Protein AF-A0A935Q2L7-F1 (afdb_monomer_lite)

Secondary structure (DSSP, 8-state):
-PBPGGGS-HHHHHHHHHHHHHHHHHHT-S-HHHHHHHHT--HHHHHHHHHHHTTPPPBPPP------

Radius of gyration: 11.72 Å; chains: 1; bounding box: 31×33×30 Å

Structure (mmCIF, N/CA/C/O backbone):
data_AF-A0A935Q2L7-F1
#
_entry.id   AF-A0A935Q2L7-F1
#
loop_
_atom_site.group_PDB
_atom_site.id
_atom_site.type_symbol
_atom_site.label_atom_id
_atom_site.label_alt_id
_atom_site.label_comp_id
_atom_site.label_asym_id
_atom_site.label_entity_id
_atom_site.label_seq_id
_atom_site.pdbx_PDB_ins_code
_atom_site.Cartn_x
_atom_site.Cartn_y
_atom_site.Cartn_z
_atom_site.occupancy
_atom_site.B_iso_or_equiv
_atom_site.auth_seq_id
_atom_site.auth_comp_id
_atom_site.auth_asym_id
_atom_site.auth_atom_id
_atom_site.pdbx_PDB_model_num
ATOM 1 N N . MET A 1 1 ? 18.644 -2.150 0.484 1.00 55.62 1 MET A N 1
ATOM 2 C CA . MET A 1 1 ? 17.991 -0.829 0.455 1.0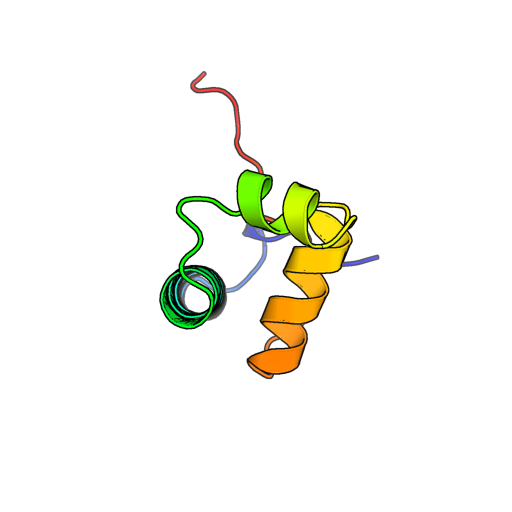0 55.62 1 MET A CA 1
ATOM 3 C C . MET A 1 1 ? 16.811 -0.968 -0.486 1.00 55.62 1 MET A C 1
ATOM 5 O O . MET A 1 1 ? 17.069 -1.388 -1.613 1.00 55.62 1 MET A O 1
ATOM 9 N N . PRO A 1 2 ? 15.565 -0.769 -0.028 1.00 63.97 2 PRO A N 1
ATOM 10 C CA . PRO A 1 2 ? 14.411 -0.749 -0.925 1.00 63.97 2 PRO A CA 1
ATOM 11 C C . PRO A 1 2 ? 14.633 0.282 -2.042 1.00 63.97 2 PRO A C 1
ATOM 13 O O . PRO A 1 2 ? 15.337 1.276 -1.858 1.00 63.97 2 PRO A O 1
ATOM 16 N N . THR A 1 3 ? 14.122 -0.008 -3.237 1.00 83.00 3 THR A N 1
ATOM 17 C CA . THR A 1 3 ? 14.156 0.928 -4.369 1.00 83.00 3 THR A CA 1
ATOM 18 C C . THR A 1 3 ? 13.137 2.036 -4.116 1.00 83.00 3 THR A C 1
ATOM 20 O O . THR A 1 3 ? 12.095 1.771 -3.521 1.00 83.00 3 THR A O 1
ATOM 23 N N . ARG A 1 4 ? 13.394 3.271 -4.554 1.00 87.69 4 ARG A N 1
ATOM 24 C CA . ARG A 1 4 ? 12.400 4.339 -4.404 1.00 87.69 4 ARG A CA 1
ATOM 25 C C . ARG A 1 4 ? 11.205 4.059 -5.305 1.00 87.69 4 ARG A C 1
ATOM 27 O O . ARG A 1 4 ? 11.381 3.565 -6.420 1.00 87.69 4 ARG A O 1
ATOM 34 N N . PHE A 1 5 ? 10.006 4.430 -4.862 1.00 87.00 5 PHE A N 1
ATOM 35 C CA . PHE A 1 5 ? 8.806 4.315 -5.686 1.00 87.00 5 PHE A CA 1
ATOM 36 C C . PHE A 1 5 ? 8.991 4.974 -7.057 1.00 87.00 5 PHE A C 1
ATOM 38 O O . PHE A 1 5 ? 8.622 4.398 -8.076 1.00 87.00 5 PHE A O 1
ATOM 45 N N . GLU A 1 6 ? 9.598 6.164 -7.096 1.00 87.75 6 GLU A N 1
ATOM 46 C CA . GLU A 1 6 ? 9.729 6.978 -8.308 1.00 87.75 6 GLU A CA 1
ATOM 47 C C . GLU A 1 6 ? 10.665 6.364 -9.358 1.00 87.75 6 GLU A C 1
ATOM 49 O O . GLU A 1 6 ? 10.500 6.634 -10.551 1.00 87.75 6 GLU A O 1
ATOM 54 N N . ASP A 1 7 ? 11.590 5.504 -8.927 1.00 89.50 7 ASP A N 1
ATOM 55 C CA . ASP A 1 7 ? 12.548 4.818 -9.798 1.00 89.50 7 ASP A CA 1
ATOM 56 C C . ASP A 1 7 ? 11.924 3.596 -10.495 1.00 89.50 7 ASP A C 1
ATOM 58 O O . ASP A 1 7 ? 12.499 3.041 -11.436 1.00 89.50 7 ASP A O 1
ATOM 62 N N . LEU A 1 8 ? 10.736 3.160 -10.059 1.00 87.31 8 LEU A N 1
ATOM 63 C CA . LEU A 1 8 ? 10.057 2.019 -10.657 1.00 87.31 8 LEU A CA 1
ATOM 64 C C . LEU A 1 8 ? 9.520 2.341 -12.065 1.00 87.31 8 LEU A C 1
ATOM 66 O O . LEU A 1 8 ? 9.031 3.452 -12.333 1.00 87.31 8 LEU A O 1
ATOM 70 N N . PRO A 1 9 ? 9.500 1.338 -12.969 1.00 92.88 9 PRO A N 1
ATOM 71 C CA . PRO A 1 9 ? 8.820 1.457 -14.251 1.00 92.88 9 PRO A CA 1
ATOM 72 C C . PRO A 1 9 ? 7.378 1.932 -14.064 1.00 92.88 9 PRO A C 1
ATOM 74 O O . PRO A 1 9 ? 6.685 1.511 -13.139 1.00 92.88 9 PRO A O 1
ATOM 77 N N . ARG A 1 10 ? 6.894 2.784 -14.976 1.00 91.19 10 ARG A N 1
ATOM 78 C CA . ARG A 1 10 ? 5.555 3.393 -14.883 1.00 91.19 10 ARG A CA 1
ATOM 79 C C . ARG A 1 10 ? 4.441 2.371 -14.626 1.00 91.19 10 ARG A C 1
ATOM 81 O O . ARG A 1 10 ? 3.573 2.621 -13.800 1.00 91.19 10 ARG A O 1
ATOM 88 N N . ASN A 1 11 ? 4.479 1.229 -15.312 1.00 94.00 11 ASN A N 1
ATOM 89 C CA . ASN A 1 11 ? 3.473 0.180 -15.136 1.00 94.00 11 ASN A CA 1
ATOM 90 C C . ASN A 1 11 ? 3.524 -0.417 -13.722 1.00 94.00 11 ASN A C 1
ATOM 92 O O . ASN A 1 11 ? 2.486 -0.564 -13.093 1.00 94.00 11 ASN A O 1
ATOM 96 N N . THR A 1 12 ? 4.724 -0.666 -13.191 1.00 93.06 12 THR A N 1
ATOM 97 C CA . THR A 1 12 ? 4.917 -1.163 -11.822 1.00 93.06 12 THR A CA 1
ATOM 98 C C . THR A 1 12 ? 4.419 -0.159 -10.782 1.00 93.06 12 THR A C 1
ATOM 100 O O . THR A 1 12 ? 3.786 -0.563 -9.811 1.00 93.06 12 THR A O 1
ATOM 103 N N . ARG A 1 13 ? 4.633 1.147 -11.001 1.00 93.56 13 ARG A N 1
ATOM 104 C CA . ARG A 1 13 ? 4.065 2.200 -10.142 1.00 93.56 13 ARG A CA 1
ATOM 105 C C . ARG A 1 13 ? 2.540 2.183 -10.144 1.00 93.56 13 ARG A C 1
ATOM 107 O O . ARG A 1 13 ? 1.942 2.162 -9.075 1.00 93.56 13 ARG A O 1
ATOM 114 N N . HIS A 1 14 ? 1.919 2.114 -11.324 1.00 93.50 14 HIS A N 1
ATOM 115 C CA . HIS A 1 14 ? 0.460 2.010 -11.427 1.00 93.50 14 HIS A CA 1
ATOM 116 C C . HIS A 1 14 ? -0.081 0.741 -10.749 1.00 93.50 14 HIS A C 1
ATOM 118 O O . HIS A 1 14 ? -1.140 0.776 -10.124 1.00 93.50 14 HIS A O 1
ATOM 124 N N . ASP A 1 15 ? 0.623 -0.389 -10.861 1.00 96.00 15 ASP A N 1
ATOM 125 C CA . ASP A 1 15 ? 0.224 -1.625 -10.188 1.00 96.00 15 ASP A CA 1
ATOM 126 C C . ASP A 1 15 ? 0.326 -1.511 -8.662 1.00 96.00 15 ASP A C 1
ATOM 128 O O . ASP A 1 15 ? -0.578 -1.967 -7.961 1.00 96.00 15 ASP A O 1
ATOM 132 N N . ALA A 1 16 ? 1.363 -0.848 -8.148 1.00 94.50 16 ALA A N 1
ATOM 133 C CA . ALA A 1 16 ? 1.518 -0.557 -6.725 1.00 94.50 16 ALA A CA 1
ATOM 134 C C . ALA A 1 16 ? 0.426 0.395 -6.198 1.00 94.50 16 ALA A C 1
ATOM 136 O O . ALA A 1 16 ? -0.203 0.104 -5.179 1.00 94.50 16 ALA A O 1
ATOM 137 N N . GLU A 1 17 ? 0.118 1.477 -6.919 1.00 94.50 17 GLU A N 1
ATOM 138 C CA . GLU A 1 17 ? -1.001 2.383 -6.602 1.00 94.50 17 GLU A CA 1
ATOM 139 C C . GLU A 1 17 ? -2.337 1.632 -6.587 1.00 94.50 17 GLU A C 1
ATOM 141 O O . GLU A 1 17 ? -3.141 1.769 -5.662 1.00 94.50 17 GLU A O 1
ATOM 146 N N . ARG A 1 18 ? -2.562 0.774 -7.587 1.00 96.38 18 ARG A N 1
ATOM 147 C CA . ARG A 1 18 ? -3.763 -0.058 -7.672 1.00 96.38 18 ARG A CA 1
ATOM 148 C C . ARG A 1 18 ? -3.855 -1.039 -6.505 1.00 96.38 18 ARG A C 1
ATOM 150 O O . ARG A 1 18 ? -4.947 -1.203 -5.961 1.00 96.38 18 ARG A O 1
ATOM 157 N N . ALA A 1 19 ? -2.747 -1.663 -6.106 1.00 97.12 19 ALA A N 1
ATOM 158 C CA . ALA A 1 19 ? -2.698 -2.559 -4.954 1.00 97.12 19 ALA A CA 1
ATOM 159 C C . ALA A 1 19 ? -3.056 -1.823 -3.654 1.00 97.12 19 ALA A C 1
ATOM 161 O O . ALA A 1 19 ? -3.874 -2.319 -2.876 1.00 97.12 19 ALA A O 1
ATOM 162 N N . ALA A 1 20 ? -2.530 -0.612 -3.453 1.00 95.75 20 ALA A N 1
ATOM 163 C CA . ALA A 1 20 ? -2.879 0.224 -2.308 1.00 95.75 20 ALA A CA 1
ATOM 164 C C . ALA A 1 20 ? -4.371 0.601 -2.299 1.00 95.75 20 ALA A C 1
ATOM 166 O O . ALA A 1 20 ? -5.048 0.400 -1.290 1.00 95.75 20 ALA A O 1
ATOM 167 N N . CYS A 1 21 ? -4.927 1.046 -3.429 1.00 96.19 21 CYS A N 1
ATOM 168 C CA . CYS A 1 21 ? -6.360 1.339 -3.547 1.00 96.19 21 CYS A CA 1
ATOM 169 C C . CYS A 1 21 ? -7.236 0.110 -3.252 1.00 96.19 21 CYS A C 1
ATOM 171 O O . CYS A 1 21 ? -8.232 0.205 -2.534 1.00 96.19 21 CYS A O 1
ATOM 173 N N . GLN A 1 22 ? -6.867 -1.063 -3.774 1.00 97.56 22 GLN A N 1
ATOM 174 C CA . GLN A 1 22 ? -7.589 -2.310 -3.507 1.00 97.56 22 GLN A CA 1
ATOM 175 C C . GLN A 1 22 ? -7.514 -2.715 -2.034 1.00 97.56 22 GLN A C 1
ATOM 177 O O . GLN A 1 22 ? -8.516 -3.161 -1.473 1.00 97.56 22 GLN A O 1
ATOM 182 N N . PHE A 1 23 ? -6.355 -2.538 -1.397 1.00 97.19 23 PHE A N 1
ATOM 183 C CA . PHE A 1 23 ? -6.188 -2.777 0.031 1.00 97.19 23 PHE A CA 1
ATOM 184 C C . PHE A 1 23 ? -7.129 -1.891 0.860 1.00 97.19 23 PHE A C 1
ATOM 186 O O . PHE A 1 23 ? -7.818 -2.413 1.740 1.00 97.19 23 PHE A O 1
ATOM 193 N N . LEU A 1 24 ? -7.212 -0.592 0.555 1.00 96.81 24 LEU A N 1
ATOM 194 C CA . LEU A 1 24 ? -8.116 0.336 1.243 1.00 96.81 24 LEU A CA 1
ATOM 195 C C . LEU A 1 24 ? -9.578 -0.100 1.097 1.00 96.81 24 LEU A C 1
ATO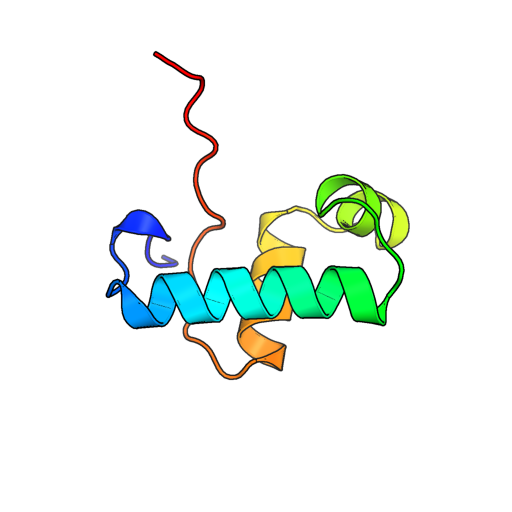M 197 O O . LEU A 1 24 ? -10.269 -0.292 2.096 1.00 96.81 24 LEU A O 1
ATOM 201 N N . LEU A 1 25 ? -10.023 -0.373 -0.134 1.00 97.25 25 LEU A N 1
ATOM 202 C CA . LEU A 1 25 ? -11.396 -0.806 -0.410 1.00 97.25 25 LEU A CA 1
ATOM 203 C C . LEU A 1 25 ? -11.752 -2.123 0.292 1.00 97.25 25 LEU A C 1
ATOM 205 O O . LEU A 1 25 ? -12.821 -2.231 0.893 1.00 97.25 25 LEU A O 1
ATOM 209 N N . ARG A 1 26 ? -10.859 -3.122 0.248 1.00 97.00 26 ARG A N 1
ATOM 210 C CA . ARG A 1 26 ? -11.085 -4.448 0.850 1.00 97.00 26 ARG A CA 1
ATOM 211 C C . ARG A 1 26 ? -11.238 -4.376 2.367 1.00 97.00 26 ARG A C 1
ATOM 213 O O . ARG A 1 26 ? -12.019 -5.136 2.932 1.00 97.00 26 ARG A O 1
ATOM 220 N N . ASN A 1 27 ? -10.493 -3.484 3.014 1.00 96.62 27 ASN A N 1
ATOM 221 C CA . ASN A 1 27 ? -10.490 -3.339 4.469 1.00 96.62 27 ASN A CA 1
ATOM 222 C C . ASN A 1 27 ? -11.360 -2.173 4.965 1.00 96.62 27 ASN A C 1
ATOM 224 O O . ASN A 1 27 ? -11.453 -1.965 6.167 1.00 96.62 27 ASN A O 1
ATOM 228 N N . ARG A 1 28 ? -12.037 -1.460 4.052 1.00 96.19 28 ARG A N 1
ATOM 229 C CA . ARG A 1 28 ? -12.913 -0.312 4.337 1.00 96.19 28 ARG A CA 1
ATOM 230 C C . ARG A 1 28 ? -12.201 0.875 5.001 1.00 96.19 28 ARG A C 1
ATOM 232 O O . ARG A 1 28 ? -12.853 1.628 5.716 1.00 96.19 28 ARG A O 1
ATOM 239 N N . TYR A 1 29 ? -10.913 1.058 4.724 1.00 96.75 29 TYR A N 1
ATOM 240 C CA . TYR A 1 29 ? -10.179 2.255 5.139 1.00 96.75 29 TYR A CA 1
ATOM 241 C C . TYR A 1 29 ? -10.358 3.381 4.116 1.00 96.75 29 TYR A C 1
ATOM 243 O O . TYR A 1 29 ? -10.441 3.140 2.909 1.00 96.75 29 TYR A O 1
ATOM 251 N N . ILE A 1 30 ? -10.375 4.615 4.602 1.00 94.88 30 ILE A N 1
ATOM 252 C CA . ILE A 1 30 ? -10.426 5.853 3.823 1.00 94.88 30 ILE A CA 1
ATOM 253 C C . ILE A 1 30 ? -9.019 6.245 3.356 1.00 94.88 30 ILE A C 1
ATOM 255 O O . ILE A 1 30 ? -8.861 6.765 2.251 1.00 94.88 30 ILE A O 1
ATOM 259 N N . SER A 1 31 ? -7.991 5.995 4.172 1.00 93.94 31 SER A N 1
ATOM 260 C CA . SER A 1 31 ? -6.607 6.378 3.874 1.00 93.94 31 SER A CA 1
ATOM 261 C C . SER A 1 31 ? -5.587 5.345 4.366 1.00 93.94 31 SER A C 1
ATOM 263 O O . SER A 1 31 ? -5.884 4.493 5.203 1.00 93.94 31 SER A O 1
ATOM 265 N N . LEU A 1 32 ? -4.357 5.417 3.839 1.00 93.50 32 LEU A N 1
ATOM 266 C CA . LEU A 1 32 ? -3.249 4.595 4.342 1.00 93.50 32 LEU A CA 1
ATOM 267 C C . LEU A 1 32 ? -2.849 4.991 5.769 1.00 93.50 32 LEU A C 1
ATOM 269 O O . LEU A 1 32 ? -2.415 4.130 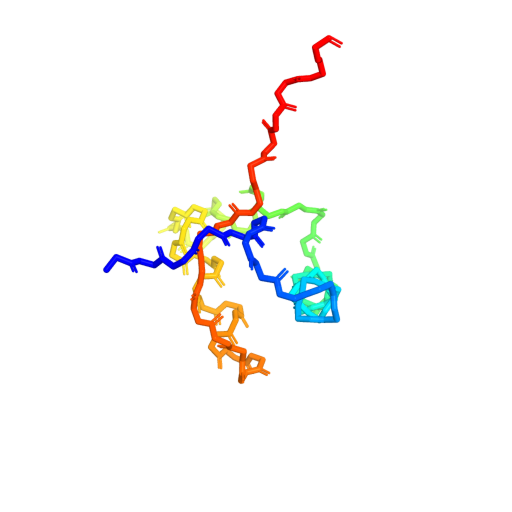6.519 1.00 93.50 32 LEU A O 1
ATOM 273 N N . ASP A 1 33 ? -3.032 6.257 6.154 1.00 94.25 33 ASP A N 1
ATOM 274 C CA . ASP A 1 33 ? -2.775 6.730 7.519 1.00 94.25 33 ASP A CA 1
ATOM 275 C C . ASP A 1 33 ? -3.736 6.089 8.532 1.00 94.25 33 ASP A C 1
ATOM 277 O O . ASP A 1 33 ? -3.296 5.554 9.547 1.00 94.25 33 ASP A O 1
ATOM 281 N N . GLU A 1 34 ? -5.032 6.026 8.206 1.00 95.75 34 GLU A N 1
ATOM 282 C CA . GLU A 1 34 ? -6.024 5.308 9.017 1.00 95.75 34 GLU A CA 1
ATOM 283 C C . GLU A 1 34 ? -5.655 3.825 9.151 1.00 95.75 34 GLU A C 1
ATOM 285 O O . GLU A 1 34 ? -5.685 3.264 10.245 1.00 95.75 34 GLU A O 1
ATOM 290 N N . ALA A 1 35 ? -5.245 3.192 8.049 1.00 96.06 35 ALA A N 1
ATOM 291 C CA . ALA A 1 35 ? -4.822 1.798 8.062 1.00 96.06 35 ALA A CA 1
ATOM 292 C C . ALA A 1 35 ? -3.551 1.560 8.897 1.00 96.06 35 ALA A C 1
ATOM 294 O O . ALA A 1 35 ? -3.433 0.509 9.528 1.00 96.06 35 ALA A O 1
ATOM 295 N N . CYS A 1 36 ? -2.605 2.504 8.897 1.00 95.75 36 CYS A N 1
ATOM 296 C CA . CYS A 1 36 ? -1.418 2.470 9.751 1.00 95.75 36 CYS A CA 1
ATOM 297 C C . CYS A 1 36 ? -1.806 2.522 11.232 1.00 95.75 36 CYS A C 1
ATOM 299 O O . CYS A 1 36 ? -1.328 1.701 12.011 1.00 95.75 36 CYS A O 1
ATOM 301 N N . GLN A 1 37 ? -2.706 3.437 11.606 1.00 96.00 37 GLN A N 1
ATOM 302 C CA . GLN A 1 37 ? -3.179 3.596 12.984 1.00 96.00 37 GLN A CA 1
ATOM 303 C C . GLN A 1 37 ? -3.943 2.362 13.480 1.00 96.00 37 GLN A C 1
ATOM 305 O O . GLN A 1 37 ? -3.641 1.848 14.552 1.00 96.00 37 GLN A O 1
ATOM 310 N N . ASP A 1 38 ? -4.896 1.854 12.692 1.00 97.31 38 ASP A N 1
ATOM 311 C CA . ASP A 1 38 ? -5.706 0.680 13.051 1.00 97.31 38 ASP A CA 1
ATOM 312 C C . ASP A 1 38 ? -4.860 -0.595 13.212 1.00 97.31 38 ASP A C 1
ATOM 314 O O . ASP A 1 38 ? -5.177 -1.471 14.016 1.00 97.31 38 ASP A O 1
ATOM 318 N N . ARG A 1 39 ? -3.760 -0.704 12.455 1.00 94.81 39 ARG A N 1
ATOM 319 C CA . ARG A 1 39 ? -2.889 -1.891 12.441 1.00 94.81 39 ARG A CA 1
ATOM 320 C C . ARG A 1 39 ? -1.627 -1.760 13.281 1.00 94.81 39 ARG A C 1
ATOM 322 O O . ARG A 1 39 ? -0.887 -2.740 13.340 1.00 94.81 39 ARG A O 1
ATOM 329 N N . ASP A 1 40 ? -1.396 -0.599 13.888 1.00 96.38 40 ASP A N 1
ATOM 330 C CA . ASP A 1 40 ? -0.166 -0.266 14.612 1.00 96.38 40 ASP A CA 1
ATOM 331 C C . ASP A 1 40 ? 1.095 -0.526 13.760 1.00 96.38 40 ASP A C 1
ATOM 333 O O . ASP A 1 40 ? 2.024 -1.226 14.159 1.00 96.38 40 ASP A O 1
ATOM 337 N N . LEU A 1 41 ? 1.086 -0.019 12.520 1.00 95.56 41 LEU A N 1
ATOM 338 C CA . LEU A 1 41 ? 2.182 -0.158 11.555 1.00 95.56 41 LEU A CA 1
ATOM 339 C C . LEU A 1 41 ? 2.673 1.205 11.078 1.00 95.56 41 LEU A C 1
ATOM 341 O O . LEU A 1 41 ? 1.894 2.142 10.901 1.00 95.56 41 LEU A O 1
ATOM 345 N N . THR A 1 42 ? 3.962 1.297 10.763 1.00 94.62 42 THR A N 1
ATOM 346 C CA . THR A 1 42 ? 4.484 2.429 9.991 1.00 94.62 42 THR A CA 1
ATOM 347 C C . THR A 1 42 ? 4.019 2.355 8.533 1.00 94.62 42 THR A C 1
ATOM 349 O O . THR A 1 42 ? 3.722 1.278 8.004 1.00 94.62 42 THR A O 1
ATOM 352 N N . LEU A 1 43 ? 4.018 3.497 7.833 1.00 93.31 43 LEU A N 1
ATOM 353 C CA . LEU A 1 43 ? 3.660 3.539 6.409 1.00 93.31 43 LEU A CA 1
ATOM 354 C C . LEU A 1 43 ? 4.552 2.624 5.559 1.00 93.31 43 LEU A C 1
ATOM 356 O O . LEU A 1 43 ? 4.051 1.970 4.650 1.00 93.31 43 LEU A O 1
ATOM 360 N N . ALA A 1 44 ? 5.848 2.544 5.871 1.00 93.06 44 ALA A N 1
ATOM 361 C CA . ALA A 1 44 ? 6.784 1.672 5.166 1.00 93.06 44 ALA A CA 1
ATOM 362 C C . ALA A 1 44 ? 6.426 0.187 5.349 1.00 93.06 44 ALA A C 1
ATOM 364 O O . ALA A 1 44 ? 6.339 -0.551 4.372 1.00 93.06 44 ALA A O 1
ATOM 365 N N . GLU A 1 45 ? 6.137 -0.246 6.579 1.00 95.12 45 GLU A N 1
ATOM 366 C CA . GLU A 1 45 ? 5.755 -1.636 6.861 1.00 95.12 45 GLU A CA 1
ATOM 367 C C . GLU A 1 45 ? 4.424 -2.013 6.207 1.00 95.12 45 GLU A C 1
ATOM 369 O O . GLU A 1 45 ? 4.296 -3.093 5.619 1.00 95.12 45 GLU A O 1
ATOM 374 N N . LEU A 1 46 ? 3.432 -1.119 6.286 1.00 96.00 46 LEU A N 1
ATOM 375 C CA . LEU A 1 46 ? 2.143 -1.313 5.633 1.00 96.00 46 LEU A CA 1
ATOM 376 C C . LEU A 1 46 ? 2.314 -1.422 4.114 1.00 96.00 46 LEU A C 1
ATOM 378 O O . LEU A 1 46 ? 1.752 -2.322 3.489 1.00 96.00 46 LEU A O 1
ATOM 382 N N . TRP A 1 47 ? 3.113 -0.535 3.527 1.00 95.62 47 TRP A N 1
ATOM 383 C CA . TRP A 1 47 ? 3.369 -0.497 2.095 1.00 95.62 47 TRP A CA 1
ATOM 384 C C . TRP A 1 47 ? 4.063 -1.769 1.598 1.00 95.62 47 TRP A C 1
ATOM 386 O O . TRP A 1 47 ? 3.527 -2.448 0.719 1.00 95.62 47 TRP A O 1
ATOM 396 N N . SER A 1 48 ? 5.171 -2.178 2.224 1.00 95.19 48 SER A N 1
ATOM 397 C CA . SER A 1 48 ? 5.854 -3.438 1.898 1.00 95.19 48 SER A CA 1
ATOM 398 C C . SER A 1 48 ? 4.923 -4.645 2.022 1.00 95.19 48 SER A C 1
ATOM 400 O O . SER A 1 48 ? 4.983 -5.580 1.219 1.00 95.19 48 SER A O 1
ATOM 402 N N . ARG A 1 49 ? 4.005 -4.638 2.998 1.00 95.81 49 ARG A N 1
ATOM 403 C CA . ARG A 1 49 ? 2.994 -5.692 3.131 1.00 95.81 49 ARG A CA 1
ATOM 404 C C . ARG A 1 49 ? 2.013 -5.704 1.958 1.00 95.81 49 ARG A C 1
ATOM 406 O O . ARG A 1 49 ? 1.756 -6.785 1.431 1.00 95.81 49 ARG A O 1
ATOM 413 N N . ILE A 1 50 ? 1.493 -4.548 1.549 1.00 96.38 50 ILE A N 1
ATOM 414 C CA . ILE A 1 50 ? 0.587 -4.419 0.397 1.00 96.38 50 ILE A CA 1
ATOM 415 C C . ILE A 1 50 ? 1.267 -4.935 -0.875 1.00 96.38 50 ILE A C 1
ATOM 417 O O . ILE A 1 50 ? 0.687 -5.752 -1.590 1.00 96.38 50 ILE A O 1
ATOM 421 N N . LEU A 1 51 ? 2.508 -4.514 -1.131 1.00 96.06 51 LEU A N 1
ATOM 422 C CA . LEU A 1 51 ? 3.263 -4.942 -2.311 1.00 96.06 51 LEU A CA 1
ATOM 423 C C . LEU A 1 51 ? 3.515 -6.447 -2.309 1.00 96.06 51 LEU A C 1
ATOM 425 O O . LEU A 1 51 ? 3.273 -7.115 -3.314 1.00 96.06 51 LEU A O 1
ATOM 429 N N . ARG A 1 52 ? 3.919 -7.004 -1.163 1.00 96.06 52 ARG A N 1
ATOM 430 C CA . ARG A 1 52 ? 4.125 -8.446 -1.010 1.00 96.06 52 ARG A CA 1
ATOM 431 C C . ARG A 1 52 ? 2.838 -9.239 -1.235 1.00 96.06 52 ARG A C 1
ATOM 433 O O . ARG A 1 52 ? 2.879 -10.263 -1.908 1.00 96.06 52 ARG A O 1
ATOM 440 N N . GLU A 1 53 ? 1.704 -8.779 -0.704 1.00 95.50 53 GLU A N 1
ATOM 441 C CA . GLU A 1 53 ? 0.395 -9.408 -0.940 1.00 95.50 53 GLU A CA 1
ATOM 442 C C . GLU A 1 53 ? -0.028 -9.332 -2.420 1.00 95.50 53 GLU A C 1
ATOM 444 O O . GLU A 1 53 ? -0.714 -10.230 -2.905 1.00 95.50 53 GLU A O 1
ATOM 449 N N . ALA A 1 54 ? 0.414 -8.301 -3.147 1.00 94.44 54 ALA A N 1
ATOM 450 C CA . ALA A 1 54 ? 0.169 -8.123 -4.577 1.00 94.44 54 ALA A CA 1
ATOM 451 C C . ALA A 1 54 ? 1.204 -8.814 -5.492 1.00 94.44 54 ALA A C 1
ATOM 453 O O . ALA A 1 54 ? 1.052 -8.776 -6.712 1.00 94.44 54 ALA A O 1
ATOM 454 N N . GLY A 1 55 ? 2.251 -9.437 -4.934 1.00 94.94 55 GLY A N 1
ATOM 455 C CA . GLY A 1 55 ? 3.341 -10.045 -5.708 1.00 94.94 55 GLY A CA 1
ATOM 456 C C . GLY A 1 55 ? 4.238 -9.030 -6.427 1.00 94.94 55 GLY A C 1
ATOM 457 O O . GLY A 1 55 ? 4.860 -9.363 -7.435 1.00 94.94 55 GLY A O 1
ATOM 458 N N . LEU A 1 56 ? 4.283 -7.791 -5.934 1.00 94.00 56 LEU A N 1
ATOM 459 C CA . LEU A 1 56 ? 5.068 -6.692 -6.491 1.00 94.00 56 LEU A CA 1
ATOM 460 C C . LEU A 1 56 ? 6.449 -6.595 -5.823 1.00 94.00 56 LEU A C 1
ATOM 462 O O . LEU A 1 56 ? 6.607 -7.017 -4.673 1.00 94.00 56 LEU A O 1
ATOM 466 N N . PRO A 1 57 ? 7.461 -6.050 -6.526 1.00 91.31 57 PRO A N 1
ATOM 467 C CA . PRO A 1 57 ? 8.763 -5.792 -5.926 1.00 91.31 57 PRO A CA 1
ATOM 468 C C . PRO A 1 57 ? 8.634 -4.782 -4.785 1.00 91.31 57 PRO A C 1
ATOM 470 O O . PRO A 1 57 ? 7.878 -3.819 -4.891 1.00 91.31 57 PRO A O 1
ATOM 473 N N . ASP A 1 58 ? 9.394 -5.002 -3.716 1.00 91.31 58 ASP A N 1
ATOM 474 C CA . ASP A 1 58 ? 9.419 -4.106 -2.562 1.00 91.31 58 ASP A CA 1
ATOM 475 C C . ASP A 1 58 ? 10.059 -2.758 -2.930 1.00 91.31 58 ASP A C 1
ATOM 477 O O . 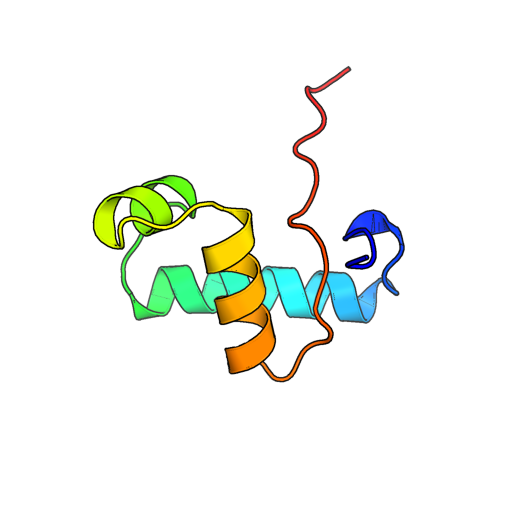ASP A 1 58 ? 11.060 -2.703 -3.653 1.00 91.31 58 ASP A O 1
ATOM 481 N N . CYS A 1 59 ? 9.472 -1.670 -2.443 1.00 91.62 59 CYS A N 1
ATOM 482 C CA . CYS A 1 59 ? 9.943 -0.309 -2.676 1.00 91.62 59 CYS A CA 1
ATOM 483 C C . CYS A 1 59 ? 9.494 0.606 -1.538 1.00 91.62 59 CYS A C 1
ATOM 485 O O . CYS A 1 59 ? 8.574 0.265 -0.796 1.00 91.62 59 CYS A O 1
ATOM 487 N N . ASP A 1 60 ? 10.120 1.772 -1.413 1.00 90.81 60 ASP A N 1
ATOM 488 C CA . ASP A 1 60 ? 9.633 2.802 -0.497 1.00 90.81 60 ASP A CA 1
ATOM 489 C C . ASP A 1 60 ? 8.224 3.265 -0.915 1.00 90.81 60 ASP A C 1
ATOM 491 O O . ASP A 1 60 ? 7.902 3.235 -2.107 1.00 90.81 60 ASP A O 1
ATOM 495 N N . PRO A 1 61 ? 7.364 3.699 0.024 1.00 89.06 61 PRO A N 1
ATOM 496 C CA . PRO A 1 61 ? 6.103 4.342 -0.327 1.00 89.06 61 PRO A CA 1
ATOM 497 C C . PRO A 1 61 ? 6.346 5.607 -1.167 1.00 89.06 61 PRO A C 1
ATOM 499 O O . PRO A 1 61 ? 7.397 6.241 -1.023 1.00 89.06 61 PRO A O 1
ATOM 502 N N . PRO A 1 62 ? 5.387 6.001 -2.029 1.00 87.50 62 PRO A N 1
ATOM 503 C CA . PRO A 1 62 ? 5.504 7.216 -2.826 1.00 87.50 62 PRO A CA 1
ATOM 504 C C . PRO A 1 62 ? 5.791 8.410 -1.921 1.00 87.50 62 PRO A C 1
ATOM 506 O O . PRO A 1 62 ? 5.097 8.629 -0.922 1.00 87.50 62 PRO A O 1
ATOM 509 N N . ALA A 1 63 ? 6.805 9.198 -2.273 1.00 79.94 63 ALA A N 1
ATOM 510 C CA . ALA A 1 63 ? 7.048 10.436 -1.565 1.00 79.94 63 ALA A CA 1
ATOM 511 C C . ALA A 1 63 ? 5.875 11.384 -1.844 1.00 79.94 63 ALA A C 1
ATOM 513 O O . ALA A 1 63 ? 5.679 11.837 -2.974 1.00 79.94 63 ALA A O 1
ATOM 514 N N . PHE A 1 64 ? 5.105 11.732 -0.811 1.00 63.66 64 PHE A N 1
ATOM 515 C CA . PHE A 1 64 ? 4.272 12.928 -0.859 1.00 63.66 64 PHE A CA 1
ATOM 516 C C . PHE A 1 64 ? 5.224 14.123 -0.848 1.00 63.66 64 PHE A C 1
ATOM 518 O O . PHE A 1 64 ? 5.553 14.664 0.207 1.00 63.66 64 PHE A O 1
ATOM 525 N N . ALA A 1 65 ? 5.753 14.494 -2.015 1.00 51.69 65 ALA A N 1
ATOM 526 C CA . ALA A 1 65 ? 6.450 15.760 -2.135 1.00 51.69 65 ALA A CA 1
ATOM 527 C C . ALA A 1 65 ? 5.447 16.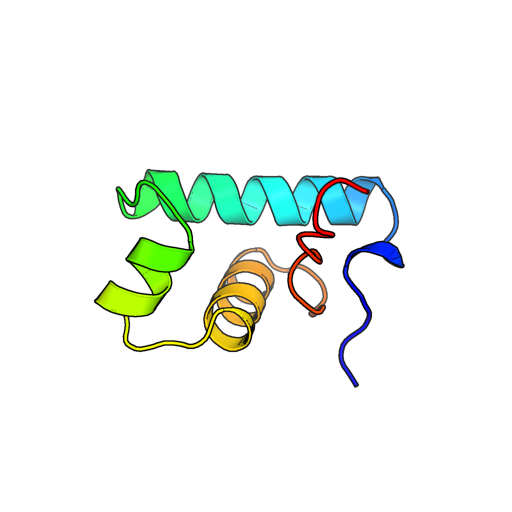852 -1.721 1.00 51.69 65 ALA A C 1
ATOM 529 O O . ALA A 1 65 ? 4.340 16.875 -2.271 1.00 51.69 65 ALA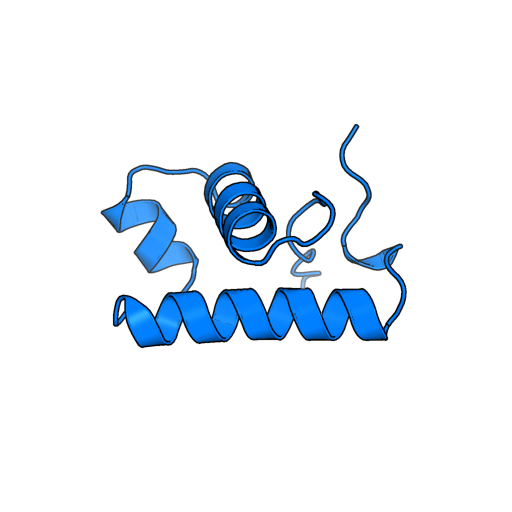 A O 1
ATOM 530 N N . PRO A 1 66 ? 5.771 17.725 -0.747 1.00 46.16 66 PRO A N 1
ATOM 531 C CA . PRO A 1 66 ? 4.955 18.907 -0.526 1.00 46.16 66 PRO A CA 1
ATOM 532 C C . PRO A 1 66 ? 4.853 19.635 -1.867 1.00 46.16 66 PRO A C 1
ATOM 534 O O . PRO A 1 66 ? 5.854 19.737 -2.579 1.00 46.16 66 PRO A O 1
ATOM 537 N N . PHE A 1 67 ? 3.643 20.060 -2.241 1.00 47.28 67 PHE A N 1
ATOM 538 C CA . PHE A 1 67 ? 3.436 20.860 -3.445 1.00 47.28 67 PHE A CA 1
ATOM 539 C C . PHE A 1 67 ? 4.409 22.046 -3.385 1.00 47.28 67 PHE A C 1
ATOM 541 O O . PHE A 1 67 ? 4.293 22.882 -2.488 1.00 47.28 67 PHE A O 1
ATOM 548 N N . ALA A 1 68 ? 5.418 22.029 -4.257 1.00 41.56 68 ALA A N 1
ATOM 549 C CA . ALA A 1 68 ? 6.411 23.090 -4.382 1.00 41.56 68 ALA A CA 1
ATOM 550 C C . ALA A 1 68 ? 5.829 24.280 -5.149 1.00 41.56 68 ALA A C 1
ATOM 552 O O . ALA A 1 68 ? 5.000 24.040 -6.059 1.00 41.56 68 ALA A O 1
#

pLDDT: mean 89.53, std 13.13, range [41.56, 97.56]

Organism: NCBI:txid2954385

Foldseek 3Di:
DFAALVPDDPVLNVLLVVLLVVVCVVVVHPDLVSVCVVVVHDSLVSSQVSCVVSVGGRHGPHDPDPPD

Sequence (68 aa):
MPTRFEDLPRNTRHDAERAACQFLLRNRYISLDEACQDRDLTLAELWSRILREAGLPDCDPPAFAPFA